Protein AF-A0A7T4QZ82-F1 (afdb_monomer)

pLDDT: mean 87.51, std 18.66, range [33.66, 98.81]

InterPro domains:
  IPR021253 Zinc-specific solute binding protein ZrgA [PF10986] (2-144)

Secondary structure (DSSP, 8-state):
-EETTEEEEEEEEEHHHHHS-SS---SHHHHHHHHHHHHHHH-HHHHEEEESS-EEEEEEEEE-TTT---S-S-----------------EEEEEEEEEESSTTT--EEEE-HHHH-TT-S-EEEEEEETTEEEEEEEBTTB-EEE--

Radius of gyration: 17.15 Å; Cα contacts (8 Å, |Δi|>4): 251; chains: 1; bounding box: 40×40×47 Å

Organism: NCBI:txid2794344

Foldseek 3Di:
DQDDQKDKDKDKDQVCQQQVDQAADDDPVSVVSVVVSVVVLQPVCQFKAWPPWGWAWPDKDKDPVLRDDPDDDDDDDDDDDDPDPDDPGRMIMMMTMIGTPCSVRGFKMFGCSCVNGVSPQWDWDWDDRPPDIDIDIDGPVRGMDTRD

Nearest PDB structures (foldseek):
  8ezw-assembly6_F  TM=9.333E-01  e=9.607E-10  Vibrio cholerae O1 biovar El Tor str. N16961
  8ezw-assembly2_B  TM=9.101E-01  e=1.463E-09  Vibrio cholerae O1 biovar El Tor str. N16961
  8f1b-assembly4_D  TM=8.488E-01  e=4.059E-09  Vibrio cholerae O1 biovar El Tor str. N16961
  8ezw-assembly4_D  TM=8.631E-01  e=6.179E-09  Vibrio cholerae O1 biovar El Tor str. N16961
  8f1b-assembly3_C  TM=8.614E-01  e=6.179E-09  Vibrio cholerae O1 biovar El Tor str. N16961

Solvent-accessible surface area (backbone atoms only — not comparable to full-atom values): 8668 Å² total; per-residue (Å²): 65,42,53,80,45,38,36,43,47,79,47,79,40,54,34,33,33,64,65,70,47,78,68,66,65,85,47,72,70,44,47,50,41,50,56,49,41,54,54,60,65,68,40,49,67,73,38,41,48,42,32,86,29,58,53,46,75,73,48,72,50,73,45,52,67,70,57,50,84,92,73,80,84,86,79,91,78,88,84,86,91,74,98,65,99,61,83,88,67,39,54,34,39,37,38,38,36,24,44,27,85,45,46,86,57,40,30,34,43,38,47,40,54,48,80,78,23,72,56,40,65,64,45,84,46,72,47,42,34,81,98,39,70,53,72,49,78,32,36,97,91,38,50,61,49,75,57,102

Structure (mmCIF, N/CA/C/O backbone):
data_AF-A0A7T4QZ82-F1
#
_entry.id   AF-A0A7T4QZ82-F1
#
loop_
_atom_site.group_PDB
_atom_site.id
_atom_site.type_symbol
_atom_site.label_atom_id
_atom_site.label_alt_id
_atom_site.label_comp_id
_atom_site.label_asym_id
_atom_site.label_entity_id
_atom_site.label_seq_id
_atom_site.pdbx_PDB_ins_code
_atom_site.Cartn_x
_atom_site.Cartn_y
_atom_site.Cartn_z
_atom_site.occupancy
_atom_site.B_iso_or_equiv
_atom_site.auth_seq_id
_atom_site.auth_comp_id
_atom_site.auth_asym_id
_atom_site.auth_atom_id
_atom_site.pdbx_PDB_model_num
ATOM 1 N N . MET A 1 1 ? -8.675 -6.047 5.769 1.00 96.50 1 MET A N 1
ATOM 2 C CA . MET A 1 1 ? -9.678 -6.702 6.631 1.00 96.50 1 MET A CA 1
ATOM 3 C C . MET A 1 1 ? -9.103 -6.765 8.029 1.00 96.50 1 MET A C 1
ATOM 5 O O . MET A 1 1 ? -7.960 -7.175 8.152 1.00 96.50 1 MET A O 1
ATOM 9 N N . LEU A 1 2 ? -9.847 -6.315 9.039 1.00 97.00 2 LEU A N 1
ATOM 10 C CA . LEU A 1 2 ? -9.463 -6.453 10.445 1.00 97.00 2 LEU A CA 1
ATOM 11 C C . LEU A 1 2 ? -10.412 -7.452 11.116 1.00 97.00 2 LEU A C 1
ATOM 13 O O . LEU A 1 2 ? -11.610 -7.177 11.232 1.00 97.00 2 LEU A O 1
ATOM 17 N N . GLU A 1 3 ? -9.874 -8.590 11.543 1.00 95.50 3 GLU A N 1
ATOM 18 C CA . GLU A 1 3 ? -10.610 -9.663 12.214 1.00 95.50 3 GLU A CA 1
ATOM 19 C C . GLU A 1 3 ? -9.787 -10.214 13.385 1.00 95.50 3 GLU A C 1
ATOM 21 O O . GLU A 1 3 ? -8.621 -10.578 13.232 1.00 95.50 3 GLU A O 1
ATOM 26 N N . GLY A 1 4 ? -10.385 -10.261 14.580 1.00 94.44 4 GLY A N 1
ATOM 27 C CA . GLY A 1 4 ? -9.636 -10.573 15.798 1.00 94.44 4 GLY A CA 1
ATOM 28 C C . GLY A 1 4 ? -8.437 -9.633 15.946 1.00 94.44 4 GLY A C 1
ATOM 29 O O . GLY A 1 4 ? -8.581 -8.425 15.795 1.00 94.44 4 GLY A O 1
ATOM 30 N N . SER A 1 5 ? -7.250 -10.183 16.199 1.00 96.44 5 SER A N 1
ATOM 31 C CA . SER A 1 5 ? -5.989 -9.432 16.256 1.00 96.44 5 SER A CA 1
ATOM 32 C C . SER A 1 5 ? -5.279 -9.291 14.905 1.00 96.44 5 SER A C 1
ATOM 34 O O . SER A 1 5 ? -4.177 -8.748 14.868 1.00 96.44 5 SER A O 1
ATOM 36 N N . GLN A 1 6 ? -5.860 -9.768 13.801 1.00 98.00 6 GLN A N 1
ATOM 37 C CA . GLN A 1 6 ? -5.197 -9.802 12.500 1.00 98.00 6 GLN A CA 1
ATOM 38 C C . GLN A 1 6 ? -5.724 -8.712 11.568 1.00 98.00 6 GLN A C 1
ATOM 40 O O . GLN A 1 6 ? -6.929 -8.586 11.343 1.00 98.00 6 GLN A O 1
ATOM 45 N N . LEU A 1 7 ? -4.797 -7.953 10.985 1.00 98.38 7 LEU A N 1
ATOM 46 C CA . LEU A 1 7 ? -5.067 -7.020 9.899 1.00 98.38 7 LEU A CA 1
ATOM 47 C C . LEU A 1 7 ? -4.402 -7.533 8.620 1.00 98.38 7 LEU A C 1
ATOM 49 O O . LEU A 1 7 ? -3.178 -7.517 8.503 1.00 98.38 7 LEU A O 1
ATOM 53 N N . ASP A 1 8 ? -5.215 -7.943 7.649 1.00 98.56 8 ASP A N 1
ATOM 54 C CA . ASP A 1 8 ? -4.753 -8.3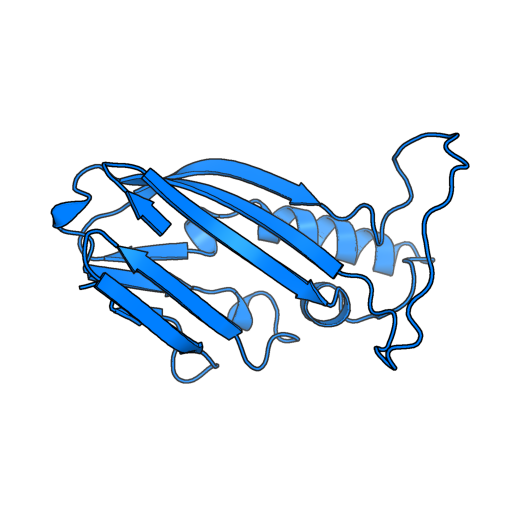05 6.309 1.00 98.56 8 ASP A CA 1
ATOM 55 C C . ASP A 1 8 ? -4.986 -7.150 5.329 1.00 98.56 8 ASP A C 1
ATOM 57 O O . ASP A 1 8 ? -6.080 -6.572 5.260 1.00 98.56 8 ASP A O 1
ATOM 61 N N . ILE A 1 9 ? -3.964 -6.822 4.543 1.00 98.69 9 ILE A N 1
ATOM 62 C CA . ILE A 1 9 ? -4.006 -5.792 3.500 1.00 98.69 9 ILE A CA 1
ATOM 63 C C . ILE A 1 9 ? -3.573 -6.431 2.183 1.00 98.69 9 ILE A C 1
ATOM 65 O O . ILE A 1 9 ? -2.538 -7.088 2.122 1.00 98.69 9 ILE A O 1
ATOM 69 N N . ALA A 1 10 ? -4.354 -6.207 1.128 1.00 98.50 10 ALA A N 1
ATOM 70 C CA . ALA A 1 10 ? -4.012 -6.598 -0.231 1.00 98.50 10 ALA A CA 1
ATOM 71 C C . ALA A 1 10 ? -3.925 -5.349 -1.112 1.00 98.50 10 ALA A C 1
ATOM 73 O O . ALA A 1 10 ? -4.810 -4.492 -1.081 1.00 98.50 10 ALA A O 1
ATOM 74 N N . LEU A 1 11 ? -2.854 -5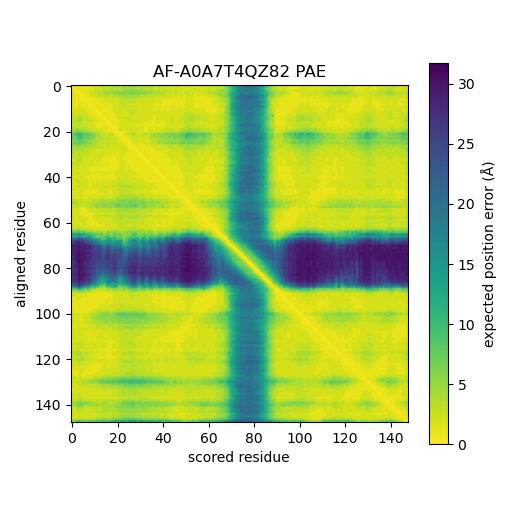.263 -1.890 1.00 98.25 11 LEU A N 1
ATOM 75 C CA . LEU A 1 11 ? -2.611 -4.239 -2.891 1.00 98.25 11 LEU A CA 1
ATOM 76 C C . LEU A 1 11 ? -2.597 -4.904 -4.266 1.00 98.25 11 LEU A C 1
ATOM 78 O O . LEU A 1 11 ? -1.843 -5.848 -4.491 1.00 98.25 11 LEU A O 1
ATOM 82 N N . LEU A 1 12 ? -3.400 -4.367 -5.178 1.00 96.81 12 LEU A N 1
ATOM 83 C CA . LEU A 1 12 ? -3.375 -4.678 -6.601 1.00 96.81 12 LEU A CA 1
ATOM 84 C C . LEU A 1 12 ? -3.105 -3.376 -7.348 1.00 96.81 12 LEU A C 1
ATOM 86 O O . LEU A 1 12 ? -3.789 -2.379 -7.109 1.00 96.81 12 LEU A O 1
ATOM 90 N N . SER A 1 13 ? -2.105 -3.365 -8.223 1.00 95.56 13 SER A N 1
ATOM 91 C CA . SER A 1 13 ? -1.750 -2.158 -8.965 1.00 95.56 13 SER A CA 1
ATOM 92 C C . SER A 1 13 ? -1.197 -2.490 -10.347 1.00 95.56 13 SER A C 1
ATOM 94 O O . SER A 1 13 ? -0.345 -3.374 -10.455 1.00 95.56 13 SER A O 1
ATOM 96 N N . PRO A 1 14 ? -1.579 -1.745 -11.400 1.00 93.94 14 PRO A N 1
ATOM 97 C CA . PRO A 1 14 ? -0.813 -1.713 -12.637 1.00 93.94 14 PRO A CA 1
ATOM 98 C C . PRO A 1 14 ? 0.668 -1.457 -12.347 1.00 93.94 14 PRO A C 1
ATOM 100 O O . PRO A 1 14 ? 1.013 -0.536 -11.600 1.00 93.94 14 PRO A O 1
ATOM 103 N N . ALA A 1 15 ? 1.550 -2.231 -12.974 1.00 92.88 15 ALA A N 1
ATOM 104 C CA . ALA A 1 15 ? 2.989 -2.145 -12.762 1.00 92.88 15 ALA A CA 1
ATOM 105 C C . ALA A 1 15 ? 3.502 -0.714 -12.963 1.00 92.88 15 ALA A C 1
ATOM 107 O O . ALA A 1 15 ? 4.251 -0.207 -12.130 1.00 92.88 15 ALA A O 1
ATOM 108 N N . ALA A 1 16 ? 3.011 -0.020 -13.994 1.00 94.62 16 ALA A N 1
ATOM 109 C CA . ALA A 1 16 ? 3.397 1.352 -14.314 1.00 94.62 16 ALA A CA 1
ATOM 110 C C . ALA A 1 16 ? 3.190 2.349 -13.161 1.00 94.62 16 ALA A C 1
ATOM 112 O O . ALA A 1 16 ? 3.948 3.310 -13.055 1.00 94.62 16 ALA A O 1
ATOM 113 N N . ASN A 1 17 ? 2.241 2.112 -12.250 1.00 95.94 17 ASN A N 1
ATOM 114 C CA . ASN A 1 17 ? 2.052 2.979 -11.084 1.00 95.94 17 ASN A CA 1
ATOM 115 C C . ASN A 1 17 ? 3.195 2.858 -10.063 1.00 95.94 17 ASN A C 1
ATOM 117 O O . ASN A 1 17 ? 3.427 3.789 -9.293 1.00 95.94 17 ASN A O 1
ATOM 121 N N . LEU A 1 18 ? 3.880 1.711 -10.041 1.00 96.38 18 LEU A N 1
ATOM 122 C CA . LEU A 1 18 ? 4.902 1.364 -9.054 1.00 96.38 18 LEU A CA 1
ATOM 123 C C . LEU A 1 18 ? 6.321 1.420 -9.629 1.00 96.38 18 LEU A C 1
ATOM 125 O O . LEU A 1 18 ? 7.241 1.828 -8.928 1.00 96.38 18 LEU A O 1
ATOM 129 N N . VAL A 1 19 ? 6.506 1.026 -10.893 1.00 94.94 19 VAL A N 1
ATOM 130 C CA . VAL A 1 19 ? 7.819 0.999 -11.571 1.00 94.94 19 VAL A CA 1
ATOM 131 C C . VAL A 1 19 ? 7.962 2.074 -12.653 1.00 94.94 19 VAL A C 1
ATOM 133 O O . VAL A 1 19 ? 9.071 2.363 -13.082 1.00 94.94 19 VAL A O 1
ATOM 136 N N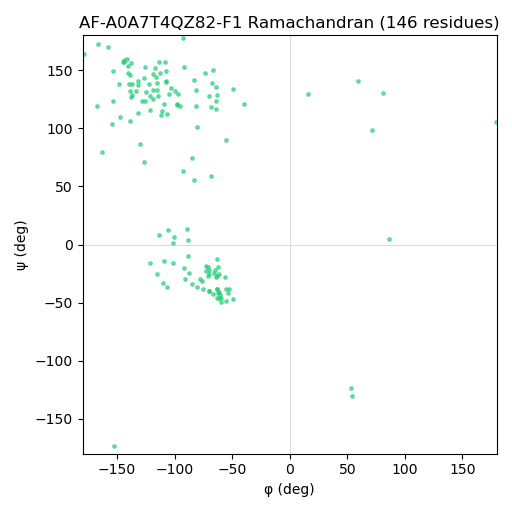 . GLY A 1 20 ? 6.868 2.711 -13.081 1.00 93.38 20 GLY A N 1
ATOM 137 C CA . GLY A 1 20 ? 6.904 3.821 -14.042 1.00 93.38 20 GLY A CA 1
ATOM 138 C C . GLY A 1 20 ? 6.906 3.424 -15.523 1.00 93.38 20 GLY A C 1
ATOM 139 O O . GLY A 1 20 ? 7.010 4.305 -16.373 1.00 93.38 20 GLY A O 1
ATOM 140 N N . PHE A 1 21 ? 6.781 2.136 -15.855 1.00 90.50 21 PHE A N 1
ATOM 141 C CA . PHE A 1 21 ? 6.747 1.638 -17.236 1.00 90.50 21 PHE A CA 1
ATOM 142 C C . PHE A 1 21 ? 5.793 0.438 -17.400 1.00 90.50 21 PHE A C 1
ATOM 144 O O . PHE A 1 21 ? 5.471 -0.249 -16.433 1.00 90.50 21 PHE A O 1
ATOM 151 N N . GLU A 1 22 ? 5.310 0.199 -18.627 1.00 83.06 22 GLU A N 1
ATOM 152 C CA . GLU A 1 22 ? 4.318 -0.855 -18.949 1.00 83.06 22 GLU A CA 1
ATOM 153 C C . GLU A 1 22 ? 4.932 -2.122 -19.573 1.00 83.06 22 GLU A C 1
ATOM 155 O O . GLU A 1 22 ? 4.302 -3.185 -19.639 1.00 83.06 22 GLU A O 1
ATOM 160 N N . HIS A 1 23 ? 6.171 -2.019 -20.051 1.00 83.81 23 HIS A N 1
ATOM 161 C CA . HIS A 1 23 ? 6.896 -3.115 -20.680 1.00 83.81 23 HIS A CA 1
ATOM 162 C C . HIS A 1 23 ? 7.749 -3.891 -19.663 1.00 83.81 23 HIS A C 1
ATOM 164 O O . HIS A 1 23 ? 7.767 -3.581 -18.476 1.00 83.81 23 HIS A O 1
ATOM 170 N N . ARG A 1 24 ? 8.419 -4.955 -20.108 1.00 84.56 24 ARG A N 1
ATOM 171 C CA . ARG A 1 24 ? 9.356 -5.688 -19.245 1.00 84.56 24 ARG A CA 1
ATOM 172 C C . ARG A 1 24 ? 10.633 -4.861 -19.047 1.00 84.56 24 ARG A C 1
ATOM 174 O O . ARG A 1 24 ? 10.999 -4.143 -19.977 1.00 84.56 24 ARG A O 1
ATOM 181 N N . PRO A 1 25 ? 11.300 -4.943 -17.885 1.00 87.75 25 PRO A N 1
ATOM 182 C CA . PRO A 1 25 ? 12.597 -4.311 -17.700 1.00 87.75 25 PRO A CA 1
ATOM 183 C C . PRO A 1 25 ? 13.616 -4.948 -18.657 1.00 87.75 25 PRO A C 1
ATOM 185 O O . PRO A 1 25 ? 13.736 -6.171 -18.720 1.00 87.75 25 PRO A O 1
ATOM 188 N N . GLU A 1 26 ? 14.327 -4.122 -19.419 1.00 88.38 26 GLU A N 1
ATOM 189 C CA . GLU A 1 26 ? 15.336 -4.561 -20.400 1.00 88.38 26 GLU A CA 1
ATOM 190 C C . GLU A 1 26 ? 16.724 -3.978 -20.117 1.00 88.38 26 GLU A C 1
ATOM 192 O O . GLU A 1 26 ? 17.722 -4.469 -20.642 1.00 88.38 26 GLU A O 1
ATOM 197 N N . THR A 1 27 ? 16.795 -2.940 -19.283 1.00 92.88 27 THR A N 1
ATOM 198 C CA . THR A 1 27 ? 18.038 -2.256 -18.918 1.00 92.88 27 THR A CA 1
ATOM 199 C C . THR A 1 27 ? 18.367 -2.450 -17.444 1.00 92.88 27 THR A C 1
ATOM 201 O O . THR A 1 27 ? 17.474 -2.656 -16.618 1.00 92.88 27 THR A O 1
ATOM 204 N N . ASP A 1 28 ? 19.647 -2.303 -17.096 1.00 94.50 28 ASP A N 1
ATOM 205 C CA . ASP A 1 28 ? 20.114 -2.347 -15.705 1.00 94.50 28 ASP A CA 1
ATOM 206 C C . ASP A 1 28 ? 19.383 -1.321 -14.823 1.00 94.50 28 ASP A C 1
ATOM 208 O O . ASP A 1 28 ? 19.002 -1.630 -13.694 1.00 94.50 28 ASP A O 1
ATOM 212 N N . ASP A 1 29 ? 19.098 -0.130 -15.359 1.00 95.19 29 ASP A N 1
ATOM 213 C CA . ASP A 1 29 ? 18.324 0.903 -14.661 1.00 95.19 29 ASP A CA 1
ATOM 214 C C . ASP A 1 29 ? 16.891 0.439 -14.356 1.00 95.19 29 ASP A C 1
ATOM 216 O O . ASP A 1 29 ? 16.374 0.666 -13.262 1.00 95.19 29 ASP A O 1
ATOM 220 N N . GLN A 1 30 ? 16.237 -0.242 -15.301 1.00 93.94 30 GLN A N 1
ATOM 221 C CA . GLN A 1 30 ? 14.881 -0.758 -15.102 1.00 93.94 30 GLN A CA 1
ATOM 222 C C . GLN A 1 30 ? 14.859 -1.921 -14.110 1.00 93.94 30 GLN A C 1
ATOM 224 O O . GLN A 1 30 ? 13.976 -1.966 -13.255 1.00 93.94 30 GLN A O 1
ATOM 229 N N . LEU A 1 31 ? 15.848 -2.816 -14.164 1.00 92.88 31 LEU A N 1
ATOM 230 C CA . LEU A 1 31 ? 16.018 -3.883 -13.173 1.00 92.88 31 LEU A CA 1
ATOM 231 C C . LEU A 1 31 ? 16.258 -3.305 -11.769 1.00 92.88 31 LEU A C 1
ATOM 233 O O . LEU A 1 31 ? 15.660 -3.766 -10.794 1.00 92.88 31 LEU A O 1
ATOM 237 N N . ALA A 1 32 ? 17.060 -2.242 -11.659 1.00 95.44 32 ALA A N 1
ATOM 238 C CA . ALA A 1 32 ? 17.282 -1.539 -10.399 1.00 95.44 32 ALA A CA 1
ATOM 239 C C . ALA A 1 32 ? 15.994 -0.897 -9.854 1.00 95.44 32 ALA A C 1
ATOM 241 O O . ALA A 1 32 ? 15.752 -0.949 -8.644 1.00 95.44 32 ALA A O 1
ATOM 242 N N . ILE A 1 33 ? 15.139 -0.343 -10.723 1.00 95.81 33 ILE A N 1
ATOM 243 C CA . ILE A 1 33 ? 13.819 0.175 -10.334 1.00 95.81 33 ILE A CA 1
ATOM 244 C C . ILE A 1 33 ? 12.932 -0.952 -9.794 1.00 95.81 33 ILE A C 1
ATOM 246 O O . ILE A 1 33 ? 12.338 -0.782 -8.732 1.00 95.81 33 ILE A O 1
ATOM 250 N N . VAL A 1 34 ? 12.872 -2.111 -10.460 1.00 94.88 34 VAL A N 1
ATOM 251 C CA . VAL A 1 34 ? 12.084 -3.264 -9.981 1.00 94.88 34 VAL A CA 1
ATOM 252 C C . VAL A 1 34 ? 12.568 -3.727 -8.604 1.00 94.88 34 VAL A C 1
ATOM 254 O O . VAL A 1 34 ? 11.758 -3.882 -7.687 1.00 94.88 34 VAL A O 1
ATOM 257 N N . ALA A 1 35 ? 13.883 -3.855 -8.413 1.00 95.06 35 ALA A N 1
ATOM 258 C CA . ALA A 1 35 ? 14.468 -4.235 -7.128 1.00 95.06 35 ALA A CA 1
ATOM 259 C C . ALA A 1 35 ? 14.192 -3.199 -6.018 1.00 95.06 35 ALA A C 1
ATOM 261 O O . ALA A 1 35 ? 13.938 -3.562 -4.864 1.00 95.06 35 ALA A O 1
ATOM 262 N N . LEU A 1 36 ? 14.221 -1.902 -6.346 1.00 96.25 36 LEU A N 1
ATOM 263 C CA . LEU A 1 36 ? 13.859 -0.834 -5.413 1.00 96.25 36 LEU A CA 1
ATOM 264 C C . LEU A 1 36 ? 12.370 -0.886 -5.053 1.00 96.25 36 LEU A C 1
ATOM 266 O O . LEU A 1 36 ? 12.026 -0.738 -3.880 1.00 96.25 36 LEU A O 1
ATOM 270 N N . THR A 1 37 ? 11.500 -1.127 -6.033 1.00 97.12 37 THR A N 1
ATOM 271 C CA . THR A 1 37 ? 10.058 -1.282 -5.822 1.00 97.12 37 THR A CA 1
ATOM 272 C C . THR A 1 37 ? 9.764 -2.467 -4.911 1.00 97.12 37 THR A C 1
ATOM 274 O O . THR A 1 37 ? 9.037 -2.289 -3.936 1.00 97.12 37 THR A O 1
ATOM 277 N N . HIS A 1 38 ? 10.388 -3.628 -5.139 1.00 96.69 38 HIS A N 1
ATOM 278 C CA . HIS A 1 38 ? 10.275 -4.780 -4.238 1.00 96.69 38 HIS A CA 1
ATOM 279 C C . HIS A 1 38 ? 10.666 -4.413 -2.800 1.00 96.69 38 HIS A C 1
ATOM 281 O O . HIS A 1 38 ? 9.926 -4.679 -1.856 1.00 96.69 38 HIS A O 1
ATOM 287 N N . ARG A 1 39 ? 11.816 -3.747 -2.625 1.00 97.56 39 ARG A N 1
ATOM 288 C CA . ARG A 1 39 ? 12.299 -3.324 -1.303 1.00 97.56 39 ARG A CA 1
ATOM 289 C C . ARG A 1 39 ? 11.306 -2.396 -0.608 1.00 97.56 39 ARG A C 1
ATOM 291 O O . ARG A 1 39 ? 10.936 -2.665 0.526 1.00 97.56 39 ARG A O 1
ATOM 298 N N . ARG A 1 40 ? 10.821 -1.356 -1.289 1.00 98.06 40 ARG A N 1
ATOM 299 C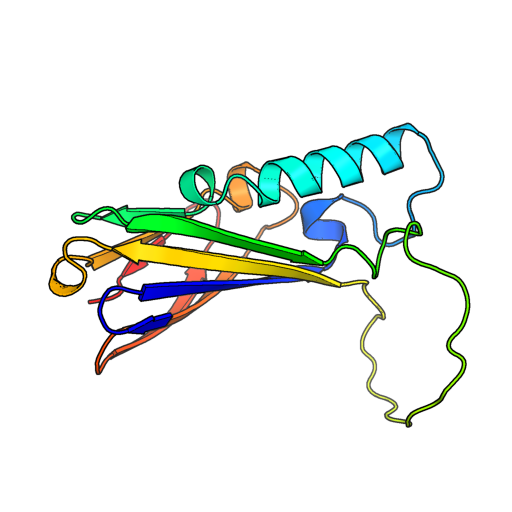 CA . ARG A 1 40 ? 9.821 -0.436 -0.722 1.00 98.06 40 ARG A CA 1
ATOM 300 C C . ARG A 1 40 ? 8.529 -1.155 -0.352 1.00 98.06 40 ARG A C 1
ATOM 302 O O . ARG A 1 40 ? 7.990 -0.919 0.720 1.00 98.06 40 ARG A O 1
ATOM 309 N N . LEU A 1 41 ? 8.053 -2.053 -1.216 1.00 98.12 41 LEU A N 1
ATOM 310 C CA . LEU A 1 41 ? 6.871 -2.860 -0.934 1.00 98.12 41 LEU A CA 1
ATOM 311 C C . LEU A 1 41 ? 7.080 -3.799 0.255 1.00 98.12 41 LEU A C 1
ATOM 313 O O . LEU A 1 41 ? 6.103 -4.087 0.928 1.00 98.12 41 LEU A O 1
ATOM 317 N N . SER A 1 42 ? 8.305 -4.238 0.560 1.00 97.75 42 SER A N 1
ATOM 318 C CA . SER A 1 42 ? 8.585 -5.073 1.740 1.00 97.75 42 SER A CA 1
ATOM 319 C C . SER A 1 42 ? 8.512 -4.309 3.072 1.00 97.75 42 SER A C 1
ATOM 321 O O . SER A 1 42 ? 8.316 -4.915 4.126 1.00 97.75 42 SER A O 1
ATOM 323 N N . GLU A 1 43 ? 8.590 -2.975 3.041 1.00 97.88 43 GLU A N 1
ATOM 324 C CA . GLU A 1 43 ? 8.545 -2.100 4.220 1.00 97.88 43 GLU A CA 1
ATOM 325 C C . GLU A 1 43 ? 7.094 -1.824 4.663 1.00 97.88 43 GLU A C 1
ATOM 327 O O . GLU A 1 43 ? 6.655 -0.680 4.779 1.00 97.88 43 GLU A O 1
ATOM 332 N N . GLY A 1 44 ? 6.322 -2.885 4.921 1.00 97.69 44 GLY A N 1
ATOM 333 C CA . GLY A 1 44 ? 4.891 -2.797 5.237 1.00 97.69 44 GLY A CA 1
ATOM 334 C C . GLY A 1 44 ? 4.549 -1.837 6.387 1.00 97.69 44 GLY A C 1
ATOM 335 O O . GLY A 1 44 ? 3.576 -1.098 6.278 1.00 97.69 44 GLY A O 1
ATOM 336 N N . GLU A 1 45 ? 5.364 -1.777 7.446 1.00 96.94 45 GLU A N 1
ATOM 337 C CA . GLU A 1 45 ? 5.156 -0.853 8.584 1.00 96.94 45 GLU A CA 1
ATOM 338 C C . GLU A 1 45 ? 5.412 0.625 8.238 1.00 96.94 45 GLU A C 1
ATOM 340 O O . GLU A 1 45 ? 4.910 1.526 8.909 1.00 96.94 45 GLU A O 1
ATOM 345 N N . VAL A 1 46 ? 6.181 0.896 7.178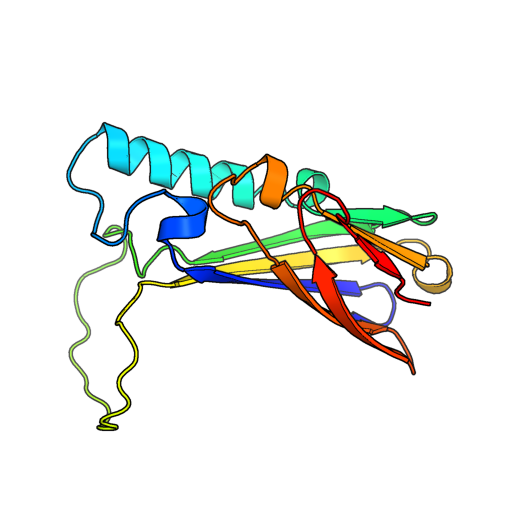 1.00 97.25 46 VAL A N 1
ATOM 346 C CA . VAL A 1 46 ? 6.346 2.250 6.626 1.00 97.25 46 VAL A CA 1
ATOM 347 C C . VAL A 1 46 ? 5.156 2.596 5.732 1.00 97.25 46 VAL A C 1
ATOM 349 O O . VAL A 1 46 ? 4.704 3.744 5.692 1.00 97.25 46 VAL A O 1
ATOM 352 N N . LEU A 1 47 ? 4.643 1.604 5.001 1.00 98.19 47 LEU A N 1
ATOM 353 C CA . LEU A 1 47 ? 3.547 1.777 4.054 1.00 98.19 47 LEU A CA 1
ATOM 354 C C . LEU A 1 47 ? 2.180 1.909 4.713 1.00 98.19 47 LEU A C 1
ATOM 356 O O . LEU A 1 47 ? 1.327 2.594 4.146 1.00 98.19 47 LEU A O 1
ATOM 360 N N . PHE A 1 48 ? 1.965 1.273 5.863 1.00 98.38 48 PHE A N 1
ATOM 361 C CA . PHE A 1 48 ? 0.670 1.198 6.530 1.00 98.38 48 PHE A CA 1
ATOM 362 C C . PHE A 1 48 ? 0.813 1.424 8.029 1.00 98.38 48 PHE A C 1
ATOM 364 O O . PHE A 1 48 ? 1.605 0.759 8.694 1.00 98.38 48 PHE A O 1
ATOM 371 N N . GLN A 1 49 ? 0.009 2.342 8.559 1.00 97.62 49 GLN A N 1
ATOM 372 C CA . GLN A 1 49 ? -0.003 2.679 9.979 1.00 97.62 49 GLN A CA 1
ATOM 373 C C . GLN A 1 49 ? -1.435 2.702 10.497 1.00 97.62 49 GLN A C 1
ATOM 375 O O . GLN A 1 49 ? -2.354 3.165 9.817 1.00 97.62 49 GLN A O 1
ATOM 380 N N . THR A 1 50 ? -1.625 2.192 11.707 1.00 96.94 50 THR A N 1
ATOM 381 C CA . THR A 1 50 ? -2.913 2.184 12.399 1.00 96.94 50 THR A CA 1
ATOM 382 C C . THR A 1 50 ? -2.866 3.084 13.619 1.00 96.94 50 THR A C 1
ATOM 384 O O . THR A 1 50 ? -1.834 3.202 14.274 1.00 96.94 50 THR A O 1
ATOM 387 N N . GLU A 1 51 ? -4.001 3.700 13.937 1.00 94.81 51 GLU A N 1
ATOM 388 C CA . GLU A 1 51 ? -4.135 4.577 15.100 1.00 94.81 51 GLU A CA 1
ATOM 389 C C . GLU A 1 51 ? -5.489 4.382 15.800 1.00 94.81 51 GLU A C 1
ATOM 391 O O . GLU A 1 51 ? -6.482 4.030 15.141 1.00 94.81 51 GLU A O 1
ATOM 396 N N . PRO A 1 52 ? -5.571 4.661 17.117 1.00 94.88 52 PRO A N 1
ATOM 397 C CA . PRO A 1 52 ? -4.461 4.878 18.056 1.00 94.88 52 PRO A CA 1
ATOM 398 C C . PRO A 1 52 ? -3.671 3.603 18.391 1.00 94.88 52 PRO A C 1
ATOM 400 O O . PRO A 1 52 ? -2.538 3.704 18.848 1.00 94.88 52 PRO A O 1
ATOM 403 N N . ALA A 1 53 ? -4.244 2.418 18.170 1.00 94.25 53 ALA A N 1
ATOM 404 C CA . ALA A 1 53 ? -3.553 1.156 18.406 1.00 94.25 53 ALA A CA 1
ATOM 405 C C . ALA A 1 53 ? -2.636 0.787 17.232 1.00 94.25 53 ALA A C 1
ATOM 407 O O . ALA A 1 53 ? -3.059 0.802 16.073 1.00 94.25 53 ALA A O 1
ATOM 408 N N . SER A 1 54 ? -1.401 0.397 17.546 1.00 93.25 54 SER A N 1
ATOM 409 C CA . SER A 1 54 ? -0.415 -0.054 16.562 1.00 93.25 54 SER A CA 1
ATOM 410 C C . SER A 1 54 ? -0.605 -1.528 16.197 1.00 93.25 54 SER A C 1
ATOM 412 O O . SER A 1 54 ? -0.867 -2.376 17.057 1.00 93.25 54 SER A O 1
ATOM 414 N N . CYS A 1 55 ? -0.409 -1.838 14.918 1.00 97.31 55 CYS A N 1
ATOM 415 C CA . CYS A 1 55 ? -0.288 -3.197 14.407 1.00 97.31 55 CYS A CA 1
ATOM 416 C C . CYS A 1 55 ? 1.120 -3.407 13.840 1.00 97.31 55 CYS A C 1
ATOM 418 O O . CYS A 1 55 ? 1.654 -2.528 13.169 1.00 97.31 55 CYS A O 1
ATOM 420 N N . HIS A 1 56 ? 1.705 -4.575 14.098 1.00 97.81 56 HIS A N 1
ATOM 421 C CA . HIS A 1 56 ? 3.071 -4.915 13.695 1.00 97.81 56 HIS A CA 1
ATOM 422 C C . HIS A 1 56 ? 3.081 -5.923 12.558 1.00 97.81 56 HIS A C 1
ATOM 424 O O . HIS A 1 56 ? 2.268 -6.850 12.549 1.00 97.81 56 HIS A O 1
ATOM 430 N N . LEU A 1 57 ? 3.992 -5.754 11.601 1.00 98.38 57 LEU A N 1
ATOM 431 C CA . LEU A 1 57 ? 4.057 -6.618 10.426 1.00 98.38 57 LEU A CA 1
ATOM 432 C C . LEU A 1 57 ? 4.498 -8.030 10.835 1.00 98.38 57 LEU A C 1
ATOM 434 O O . LEU A 1 57 ? 5.605 -8.241 11.323 1.00 98.38 57 LEU A O 1
ATOM 438 N N . ALA A 1 58 ? 3.627 -9.008 10.601 1.00 98.06 58 ALA A N 1
ATOM 439 C CA . ALA A 1 58 ? 3.901 -10.423 10.833 1.00 98.06 58 ALA A CA 1
ATOM 440 C C . ALA A 1 58 ? 4.471 -11.108 9.581 1.00 98.06 58 ALA A C 1
ATOM 442 O O . ALA A 1 58 ? 5.230 -12.068 9.689 1.00 98.06 58 ALA A O 1
ATOM 443 N N . GLY A 1 59 ? 4.111 -10.626 8.390 1.00 97.88 59 GLY A N 1
ATOM 444 C CA . GLY A 1 59 ? 4.632 -11.142 7.130 1.00 97.88 59 GLY A CA 1
ATOM 445 C C . GLY A 1 59 ? 4.083 -10.401 5.920 1.00 97.88 59 GLY A C 1
ATOM 446 O O . GLY A 1 59 ? 3.078 -9.694 6.005 1.00 97.88 59 GLY A O 1
ATOM 447 N N . HIS A 1 60 ? 4.748 -10.576 4.784 1.00 98.44 60 HIS A N 1
ATOM 448 C CA . HIS A 1 60 ? 4.309 -10.051 3.499 1.00 98.44 60 HIS A CA 1
ATOM 449 C C . HIS A 1 60 ? 4.646 -11.029 2.370 1.00 98.44 60 HIS A C 1
ATOM 451 O O . HIS A 1 60 ? 5.524 -11.880 2.510 1.00 98.44 60 HIS A O 1
ATOM 457 N N . SER A 1 61 ? 3.947 -10.894 1.249 1.00 97.88 61 SER A N 1
ATOM 458 C CA . SER A 1 61 ? 4.232 -11.579 -0.010 1.00 97.88 61 SER A CA 1
ATOM 459 C C . SER A 1 61 ? 4.036 -10.582 -1.144 1.00 97.88 61 SER A C 1
ATOM 461 O O . SER A 1 61 ? 3.051 -9.846 -1.143 1.00 97.88 61 SER A O 1
ATOM 463 N N . ILE A 1 62 ? 4.990 -10.502 -2.066 1.00 97.50 62 ILE A N 1
ATOM 464 C CA . ILE A 1 62 ? 4.973 -9.548 -3.176 1.00 97.50 62 ILE A CA 1
ATOM 465 C C . ILE A 1 62 ? 5.191 -10.347 -4.453 1.00 97.50 62 ILE A C 1
ATOM 467 O O . ILE A 1 62 ? 6.193 -11.049 -4.574 1.00 97.50 62 ILE A O 1
ATOM 471 N N . ASP A 1 63 ? 4.262 -10.225 -5.395 1.00 93.19 63 ASP A N 1
ATOM 472 C CA . ASP A 1 63 ? 4.347 -10.865 -6.700 1.00 93.19 63 ASP A CA 1
ATOM 473 C C . ASP A 1 63 ? 4.673 -9.825 -7.777 1.00 93.19 63 ASP A C 1
ATOM 475 O O . ASP A 1 63 ? 3.873 -8.935 -8.091 1.00 93.19 63 ASP A O 1
ATOM 479 N N . LEU A 1 64 ? 5.881 -9.961 -8.325 1.00 88.00 64 LEU A N 1
ATOM 480 C CA . LEU A 1 64 ? 6.402 -9.197 -9.458 1.00 88.00 64 LEU A CA 1
ATOM 481 C C . LEU A 1 64 ? 6.616 -10.093 -10.689 1.00 88.00 64 LEU A C 1
ATOM 483 O O . LEU A 1 64 ? 7.196 -9.645 -11.672 1.00 88.00 64 LEU A O 1
ATOM 487 N N . SER A 1 65 ? 6.175 -11.353 -10.671 1.00 80.81 65 SER A N 1
ATOM 488 C CA . SER A 1 65 ? 6.433 -12.324 -11.749 1.00 80.81 65 SER A CA 1
ATOM 489 C C . SER A 1 65 ? 5.841 -11.898 -13.097 1.00 80.81 65 SER A C 1
ATOM 491 O O . SER A 1 65 ? 6.362 -12.234 -14.159 1.00 80.81 65 SER A O 1
ATOM 493 N N . THR A 1 66 ? 4.796 -11.068 -13.088 1.00 73.06 66 THR A N 1
ATOM 494 C CA . THR A 1 66 ? 4.219 -10.501 -14.315 1.00 73.06 66 THR A CA 1
ATOM 495 C C . THR A 1 66 ? 5.199 -9.569 -15.046 1.00 73.06 66 THR A C 1
ATOM 497 O O . THR A 1 66 ? 5.064 -9.369 -16.263 1.00 73.06 66 THR A O 1
ATOM 500 N N . ILE A 1 67 ? 6.199 -9.027 -14.332 1.00 74.75 67 ILE A N 1
ATOM 501 C CA . ILE A 1 67 ? 7.225 -8.105 -14.838 1.00 74.75 67 ILE A CA 1
ATOM 502 C C . ILE A 1 67 ? 8.654 -8.674 -14.806 1.00 74.75 67 ILE A C 1
ATOM 504 O O . ILE A 1 67 ? 9.459 -8.228 -15.621 1.00 74.75 67 ILE A O 1
ATOM 508 N N . ASP A 1 68 ? 8.975 -9.637 -13.938 1.00 64.12 68 ASP A N 1
ATOM 509 C CA . ASP A 1 68 ? 10.336 -10.160 -13.727 1.00 64.12 68 ASP A CA 1
ATOM 510 C C . ASP A 1 68 ? 10.531 -11.581 -14.309 1.00 64.12 68 ASP A C 1
ATOM 512 O O . ASP A 1 68 ? 9.592 -12.367 -14.395 1.00 64.12 68 ASP A O 1
ATOM 516 N N . LYS A 1 69 ? 11.751 -11.913 -14.756 1.00 53.91 69 LYS A N 1
ATOM 517 C CA . LYS A 1 69 ? 12.098 -13.161 -15.474 1.00 53.91 69 LYS A CA 1
ATOM 518 C C . LYS A 1 69 ? 12.776 -14.235 -14.612 1.00 53.91 69 LYS A C 1
ATOM 520 O O . LYS A 1 69 ? 13.129 -15.288 -15.138 1.00 53.91 69 LYS A O 1
ATOM 525 N N . HIS A 1 70 ? 12.982 -14.013 -13.319 1.00 45.50 70 HIS A N 1
ATOM 526 C CA . HIS A 1 70 ? 13.725 -14.951 -12.470 1.00 45.50 70 HIS A CA 1
ATOM 527 C C . HIS A 1 70 ? 12.825 -15.977 -11.766 1.00 45.50 70 HIS A C 1
ATOM 529 O O . HIS A 1 70 ? 12.764 -16.026 -10.542 1.00 45.50 70 HIS A O 1
ATOM 535 N N . GLY A 1 71 ? 12.148 -16.815 -12.553 1.00 40.94 71 GLY A N 1
ATOM 536 C CA . GLY A 1 71 ? 11.342 -17.929 -12.055 1.00 40.94 71 GLY A CA 1
ATOM 537 C C . GLY A 1 71 ? 11.031 -18.939 -13.154 1.00 40.94 71 GLY A C 1
ATOM 538 O O . GLY A 1 71 ? 9.949 -18.889 -13.713 1.00 40.94 71 GLY A O 1
ATOM 539 N N . GLU A 1 72 ? 12.019 -19.794 -13.432 1.00 38.38 72 GLU A N 1
ATOM 540 C CA . GLU A 1 72 ? 11.917 -21.167 -13.962 1.00 38.38 72 GLU A CA 1
ATOM 541 C C . GLU A 1 72 ? 11.237 -21.424 -15.328 1.00 38.38 72 GLU A C 1
ATOM 543 O O . GLU A 1 72 ? 10.252 -20.824 -15.745 1.00 38.38 72 GLU A O 1
ATOM 548 N N . GLU A 1 73 ? 11.853 -22.350 -16.061 1.00 46.06 73 GLU A N 1
ATOM 549 C CA . GLU A 1 73 ? 11.383 -22.920 -17.319 1.00 46.06 73 GLU A CA 1
ATOM 550 C C . GLU A 1 73 ? 10.097 -23.752 -17.107 1.00 46.06 73 GLU A C 1
ATOM 552 O O . GLU A 1 73 ? 9.920 -24.378 -16.068 1.00 46.06 73 GLU A O 1
ATOM 557 N N . GLU A 1 74 ? 9.251 -23.792 -18.143 1.00 44.00 74 GLU A N 1
ATOM 558 C CA . GLU A 1 74 ? 8.111 -24.706 -18.358 1.00 44.00 74 GLU A CA 1
ATOM 559 C C . GLU A 1 74 ? 6.840 -24.549 -17.492 1.00 44.00 74 GLU A C 1
ATOM 561 O O . GLU A 1 74 ? 6.658 -25.155 -16.442 1.00 44.00 74 GLU A O 1
ATOM 566 N N . SER A 1 75 ? 5.839 -23.869 -18.062 1.00 35.97 75 SER A N 1
ATOM 567 C CA . SER A 1 75 ? 4.512 -24.481 -18.240 1.00 35.97 75 SER A CA 1
ATOM 568 C C . SER A 1 75 ? 3.782 -23.824 -19.415 1.00 35.97 75 SER A C 1
ATOM 570 O O . SER A 1 75 ? 3.281 -22.704 -19.349 1.00 35.97 75 SER A O 1
ATOM 572 N N . GLU A 1 76 ? 3.759 -24.545 -20.532 1.00 47.03 76 GLU A N 1
ATOM 573 C CA . GLU A 1 76 ? 2.616 -24.517 -21.438 1.00 47.03 76 GLU A CA 1
ATOM 574 C C . GLU A 1 76 ? 1.423 -25.090 -20.661 1.00 47.03 76 GLU A C 1
ATOM 576 O O . GLU A 1 76 ? 1.540 -26.199 -20.151 1.00 47.03 76 GLU A O 1
ATOM 581 N N . GLU A 1 77 ? 0.319 -24.346 -20.540 1.00 37.59 77 GLU A N 1
ATOM 582 C CA . GLU A 1 77 ? -1.053 -24.862 -20.686 1.00 37.59 77 GLU A CA 1
ATOM 583 C C . GLU A 1 77 ? -2.103 -23.750 -20.464 1.00 37.59 77 GLU A C 1
ATOM 585 O O . GLU A 1 77 ? -2.353 -23.271 -19.363 1.00 37.59 77 GLU A O 1
ATOM 590 N N . HIS A 1 78 ? -2.683 -23.321 -21.590 1.00 43.66 78 HIS A N 1
ATOM 591 C CA . HIS A 1 78 ? -4.077 -22.934 -21.839 1.00 43.66 78 HIS A CA 1
ATOM 592 C C . HIS A 1 78 ? -5.002 -22.647 -20.638 1.00 43.66 78 HIS A C 1
ATOM 594 O O . HIS A 1 78 ? -5.279 -23.546 -19.861 1.00 43.66 78 HIS A O 1
ATOM 600 N N . HIS A 1 79 ? -5.692 -21.492 -20.657 1.00 37.91 79 HIS A N 1
ATOM 601 C CA . HIS A 1 79 ? -7.167 -21.459 -20.651 1.00 37.91 79 HIS A CA 1
ATOM 602 C C . HIS A 1 79 ? -7.775 -20.078 -20.991 1.00 37.91 79 HIS A C 1
ATOM 604 O O . HIS A 1 79 ? -7.674 -19.118 -20.241 1.00 37.91 79 HIS A O 1
ATOM 610 N N . ASN A 1 80 ? -8.536 -20.110 -22.088 1.00 33.66 80 ASN A N 1
ATOM 611 C CA . ASN A 1 80 ? -9.875 -19.555 -22.300 1.00 33.66 80 ASN A CA 1
ATOM 612 C C . ASN A 1 80 ? -10.111 -18.065 -22.616 1.00 33.66 80 ASN A C 1
ATOM 614 O O . ASN A 1 80 ? -9.674 -17.138 -21.945 1.00 33.66 80 ASN A O 1
ATOM 618 N N . GLU A 1 81 ? -10.911 -17.898 -23.667 1.00 44.75 81 GLU A N 1
ATOM 619 C CA . GLU A 1 81 ? -11.339 -16.663 -24.305 1.00 44.75 81 GLU A CA 1
ATOM 620 C C . GLU A 1 81 ? -12.258 -15.799 -23.424 1.00 44.75 81 GLU A C 1
ATOM 622 O O . GLU A 1 81 ? -13.225 -16.270 -22.823 1.00 44.75 81 GLU A O 1
ATOM 627 N N . SER A 1 82 ? -12.033 -14.486 -23.463 1.00 33.72 82 SER A N 1
ATOM 628 C CA . SER A 1 82 ? -13.088 -13.467 -23.413 1.00 33.72 82 SER A CA 1
ATOM 629 C C . SER A 1 82 ? -12.580 -12.211 -24.128 1.00 33.72 82 SER A C 1
ATOM 631 O O . SER A 1 82 ? -11.537 -11.685 -23.740 1.00 33.72 82 SER A O 1
ATOM 633 N N . PRO A 1 83 ? -13.265 -11.691 -25.165 1.00 47.00 83 PRO A N 1
ATOM 634 C CA . PRO A 1 83 ? -12.872 -10.446 -25.801 1.00 47.00 83 PRO A CA 1
ATOM 635 C C . PRO A 1 83 ? -13.475 -9.293 -24.997 1.00 47.00 83 PRO A C 1
ATOM 637 O O . PRO A 1 83 ? -14.460 -8.676 -25.396 1.00 47.00 83 PRO A O 1
ATOM 640 N N . SER A 1 84 ? -12.906 -9.007 -23.830 1.00 36.44 84 SER A N 1
ATOM 641 C CA . SER A 1 84 ? -13.111 -7.719 -23.177 1.00 36.44 84 SER A CA 1
ATOM 642 C C . SER A 1 84 ? -11.915 -6.844 -23.507 1.00 36.44 84 SER A C 1
ATOM 644 O O . SER A 1 84 ? -10.777 -7.193 -23.207 1.00 36.44 84 SER A O 1
ATOM 646 N N . HIS A 1 85 ? -12.171 -5.706 -24.144 1.00 44.22 85 HIS A N 1
ATOM 647 C CA . HIS A 1 85 ? -11.207 -4.625 -24.280 1.00 44.22 85 HIS A CA 1
ATOM 648 C C . HIS A 1 85 ? -10.712 -4.189 -22.893 1.00 44.22 85 HIS A C 1
ATOM 650 O O . HIS A 1 85 ? -11.285 -3.301 -22.268 1.00 44.22 85 HIS A O 1
ATOM 656 N N . SER A 1 86 ? -9.647 -4.809 -22.409 1.00 40.91 86 SER A N 1
ATOM 657 C CA . SER A 1 86 ? -8.863 -4.329 -21.283 1.00 40.91 86 SER A CA 1
ATOM 658 C C . SER A 1 86 ? -7.418 -4.404 -21.722 1.00 40.91 86 SER A C 1
ATOM 660 O O . SER A 1 86 ? -6.892 -5.476 -22.015 1.00 40.91 86 SER A O 1
ATOM 662 N N . SER A 1 87 ? -6.807 -3.239 -21.851 1.00 46.62 87 SER A N 1
ATOM 663 C CA . SER A 1 87 ? -5.371 -3.092 -21.975 1.00 46.62 87 SER A CA 1
ATOM 664 C C . SER A 1 87 ? -4.669 -4.077 -21.036 1.00 46.62 87 SER A C 1
ATOM 666 O O . SER A 1 87 ? -4.917 -4.085 -19.833 1.00 46.62 87 SER A O 1
ATOM 668 N N . SER A 1 88 ? -3.841 -4.947 -21.616 1.00 56.31 88 SER A N 1
ATOM 669 C CA . SER A 1 88 ? -3.058 -5.986 -20.937 1.00 56.31 88 SER A CA 1
ATOM 670 C C . SER A 1 88 ? -1.957 -5.352 -20.072 1.00 56.31 88 SER A C 1
ATOM 672 O O . SER A 1 88 ? -0.764 -5.564 -20.303 1.00 56.31 88 SER A O 1
ATOM 674 N N . HIS A 1 89 ? -2.332 -4.505 -19.115 1.00 63.34 89 HIS A N 1
ATOM 675 C CA . HIS A 1 89 ? -1.400 -3.946 -18.153 1.00 63.34 89 HIS A CA 1
ATOM 676 C C . HIS A 1 89 ? -0.964 -5.067 -17.219 1.00 63.34 89 HIS A C 1
ATOM 678 O O . HIS A 1 89 ? -1.785 -5.775 -16.646 1.00 63.34 89 HIS A O 1
ATOM 684 N N . ARG A 1 90 ? 0.349 -5.232 -17.083 1.00 85.62 90 ARG A N 1
ATOM 685 C CA . ARG A 1 90 ? 0.925 -6.133 -16.087 1.00 85.62 90 ARG A CA 1
ATOM 686 C C . ARG A 1 90 ? 0.560 -5.617 -14.705 1.00 85.62 90 ARG A C 1
ATOM 688 O O . ARG A 1 90 ? 0.676 -4.417 -14.456 1.00 85.62 90 ARG A O 1
ATOM 695 N N . GLU A 1 91 ? 0.140 -6.511 -13.827 1.00 89.12 91 GLU A N 1
ATOM 696 C CA . GLU A 1 91 ? -0.264 -6.176 -12.466 1.00 89.12 91 GLU A CA 1
ATOM 697 C C . GLU A 1 91 ? 0.791 -6.650 -11.472 1.00 89.12 91 GLU A C 1
ATOM 699 O O . GLU A 1 91 ? 1.353 -7.733 -11.614 1.00 89.12 91 GLU A O 1
ATOM 704 N N . ILE A 1 92 ? 1.053 -5.831 -10.462 1.00 93.94 92 ILE A N 1
ATOM 705 C CA . ILE A 1 92 ? 1.827 -6.196 -9.280 1.00 93.94 92 ILE A CA 1
ATOM 706 C C . ILE A 1 92 ? 0.832 -6.416 -8.151 1.00 93.94 92 ILE A C 1
ATOM 708 O O . ILE A 1 92 ? -0.062 -5.586 -7.935 1.00 93.94 92 ILE A O 1
ATOM 712 N N . THR A 1 93 ? 1.023 -7.503 -7.407 1.00 96.69 93 THR A N 1
ATOM 713 C CA . THR A 1 93 ? 0.251 -7.760 -6.192 1.00 96.69 93 THR A CA 1
ATOM 714 C C . THR A 1 93 ? 1.156 -7.766 -4.971 1.00 96.69 93 THR A C 1
ATOM 716 O O . THR A 1 93 ? 2.312 -8.183 -5.031 1.00 96.69 93 THR A O 1
ATOM 719 N N . ALA A 1 94 ? 0.642 -7.267 -3.852 1.00 98.19 94 ALA A N 1
ATOM 720 C CA . ALA A 1 94 ? 1.304 -7.387 -2.563 1.00 98.19 94 ALA A CA 1
ATOM 721 C C . ALA A 1 94 ? 0.276 -7.689 -1.475 1.00 98.19 94 ALA A C 1
ATOM 723 O O . ALA A 1 94 ? -0.814 -7.116 -1.446 1.00 98.19 94 ALA A O 1
ATOM 724 N N . GLN A 1 95 ? 0.629 -8.594 -0.576 1.00 98.62 95 GLN A N 1
ATOM 725 C CA . GLN A 1 95 ? -0.171 -8.994 0.569 1.00 98.62 95 GLN A CA 1
ATOM 726 C C . GLN A 1 95 ? 0.629 -8.749 1.838 1.00 98.62 95 GLN A C 1
ATOM 728 O O . GLN A 1 95 ? 1.819 -9.056 1.900 1.00 98.62 95 GLN A O 1
ATOM 733 N N . TYR A 1 96 ? -0.040 -8.230 2.859 1.00 98.81 96 TYR A N 1
ATOM 734 C CA . TYR A 1 96 ? 0.545 -7.934 4.155 1.00 98.81 96 TYR A CA 1
ATOM 735 C C . TYR A 1 96 ? -0.343 -8.492 5.248 1.00 98.81 96 TYR A C 1
ATOM 737 O O . TYR A 1 96 ? -1.563 -8.319 5.206 1.00 98.81 96 TYR A O 1
ATOM 745 N N . ARG A 1 97 ? 0.286 -9.096 6.250 1.00 98.75 97 ARG A N 1
ATOM 746 C CA . ARG A 1 97 ? -0.367 -9.529 7.477 1.00 98.75 97 ARG A CA 1
ATOM 747 C C . ARG A 1 97 ? 0.257 -8.808 8.651 1.00 98.75 97 ARG A C 1
ATOM 749 O O . ARG A 1 97 ? 1.467 -8.900 8.858 1.00 98.75 97 ARG A O 1
ATOM 756 N N . PHE A 1 98 ? -0.577 -8.147 9.436 1.00 98.69 98 PHE A N 1
ATOM 757 C CA . PHE A 1 98 ? -0.186 -7.493 10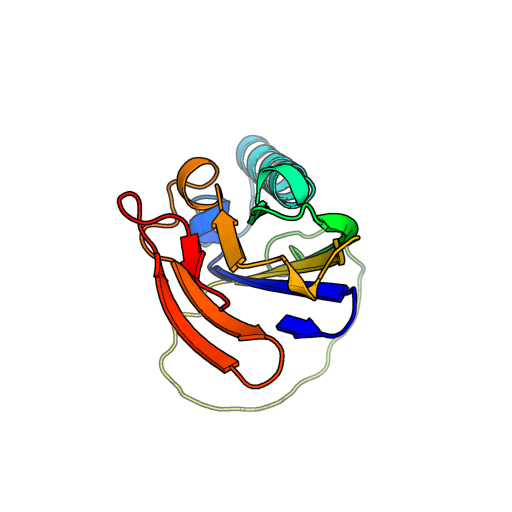.673 1.00 98.69 98 PHE A CA 1
ATOM 758 C C . PHE A 1 98 ? -0.894 -8.126 11.869 1.00 98.69 98 PHE A C 1
ATOM 760 O O . PHE A 1 98 ? -2.025 -8.603 11.756 1.00 98.69 98 PHE A O 1
ATOM 767 N N . THR A 1 99 ? -0.238 -8.056 13.023 1.00 98.38 99 THR A N 1
ATOM 768 C CA . THR A 1 99 ? -0.802 -8.409 14.326 1.00 98.38 99 THR A CA 1
ATOM 769 C C . THR A 1 99 ? -0.999 -7.139 15.147 1.00 98.38 99 THR A C 1
ATOM 771 O O . THR A 1 99 ? -0.044 -6.414 15.425 1.00 98.38 99 THR A O 1
ATOM 774 N N . CYS A 1 100 ? -2.236 -6.874 15.550 1.00 96.69 100 CYS A N 1
ATOM 775 C CA . CYS A 1 100 ? -2.634 -5.742 16.379 1.00 96.69 100 CYS A CA 1
ATOM 776 C C . CYS A 1 100 ? -2.740 -6.177 17.845 1.00 96.69 100 CYS A C 1
ATOM 778 O O . CYS A 1 100 ? -3.421 -7.158 18.148 1.00 96.69 100 CYS A O 1
ATOM 780 N N . ALA A 1 101 ? -2.100 -5.442 18.759 1.00 91.94 101 ALA A N 1
ATOM 781 C CA . ALA A 1 101 ? -2.173 -5.740 20.194 1.00 91.94 101 ALA A CA 1
ATOM 782 C C . ALA A 1 101 ? -3.564 -5.433 20.779 1.00 91.94 101 ALA A C 1
ATOM 784 O O . ALA A 1 101 ? -4.096 -6.208 21.5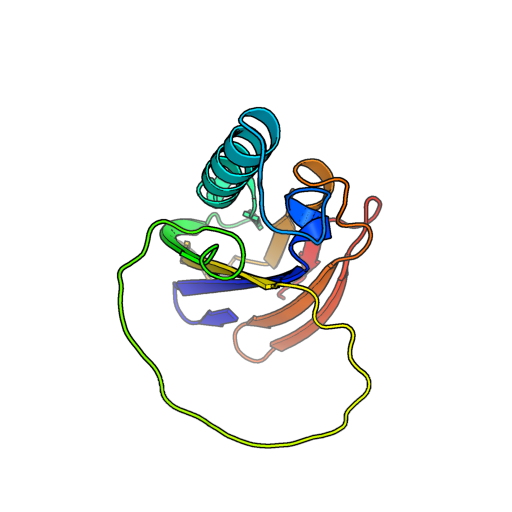69 1.00 91.94 101 ALA A O 1
ATOM 785 N N . GLU A 1 102 ? -4.163 -4.325 20.341 1.00 94.56 102 GLU A N 1
ATOM 786 C CA . GLU A 1 102 ? -5.464 -3.828 20.801 1.00 94.56 102 GLU A CA 1
ATOM 787 C C . GLU A 1 102 ? -6.385 -3.600 19.589 1.00 94.56 102 GLU A C 1
ATOM 789 O O . GLU A 1 102 ? -6.648 -2.463 19.191 1.00 94.56 102 GLU A O 1
ATOM 794 N N . PRO A 1 103 ? -6.859 -4.674 18.931 1.00 93.44 103 PRO A N 1
ATOM 795 C CA . PRO A 1 103 ? -7.586 -4.559 17.667 1.00 93.44 103 PRO A CA 1
ATOM 796 C C . PRO A 1 103 ? -8.906 -3.788 17.778 1.00 93.44 103 PRO A C 1
ATOM 798 O O . PRO A 1 103 ? -9.349 -3.185 16.797 1.00 93.44 103 PRO A O 1
ATOM 801 N N . ASP A 1 104 ? -9.537 -3.777 18.952 1.00 92.81 104 ASP A N 1
ATOM 802 C CA . ASP A 1 104 ? -10.769 -3.021 19.202 1.00 92.81 104 ASP A CA 1
ATOM 803 C C . ASP A 1 104 ? -10.535 -1.510 19.286 1.00 92.81 104 ASP A C 1
ATOM 805 O O . ASP A 1 104 ? -11.438 -0.729 18.971 1.00 92.81 104 ASP A O 1
ATOM 809 N N . GLU A 1 105 ? -9.306 -1.094 19.599 1.00 95.62 105 GLU A N 1
ATOM 810 C CA . GLU A 1 105 ? -8.927 0.314 19.630 1.00 95.62 105 GLU A CA 1
ATOM 811 C C . GLU A 1 105 ? -8.447 0.844 18.282 1.00 95.62 105 GLU A C 1
ATOM 813 O O . GLU A 1 105 ? -8.367 2.054 18.116 1.00 95.62 105 GLU A O 1
ATOM 818 N N . VAL A 1 106 ? -8.214 -0.002 17.274 1.00 96.44 106 VAL A N 1
ATOM 819 C CA . VAL A 1 106 ? -7.886 0.463 15.916 1.00 96.44 106 VAL A CA 1
ATOM 820 C C . VAL A 1 106 ? -9.075 1.233 15.318 1.00 96.44 106 VAL A C 1
ATOM 822 O O . VAL A 1 106 ? -10.154 0.672 15.085 1.00 96.44 106 VAL A O 1
ATOM 825 N N . ARG A 1 107 ? -8.887 2.529 15.036 1.00 96.12 107 ARG A N 1
ATOM 826 C CA . ARG A 1 107 ? -9.916 3.421 14.466 1.00 96.12 107 ARG A CA 1
ATOM 827 C C . ARG A 1 107 ? -9.633 3.824 13.034 1.00 96.12 107 ARG A C 1
ATOM 829 O O . ARG A 1 107 ? -10.578 3.998 12.269 1.00 96.12 107 ARG A O 1
ATOM 836 N N . ALA A 1 108 ? -8.368 3.959 12.663 1.00 97.00 108 ALA A N 1
ATOM 837 C CA . ALA A 1 108 ? -7.974 4.420 11.341 1.00 97.00 108 ALA A CA 1
ATOM 838 C C . ALA A 1 108 ? -6.806 3.607 10.781 1.00 97.00 108 ALA A C 1
ATOM 840 O O . ALA A 1 108 ? -6.028 3.019 11.532 1.00 97.00 108 ALA A O 1
ATOM 841 N N . LEU A 1 109 ? -6.706 3.607 9.453 1.00 97.94 109 LEU A N 1
ATOM 842 C CA . LEU A 1 109 ? -5.555 3.124 8.698 1.00 97.94 109 LEU A CA 1
ATOM 843 C C . LEU A 1 109 ? -5.097 4.247 7.768 1.00 97.94 109 LEU A C 1
ATOM 845 O O . LEU A 1 109 ? -5.886 4.719 6.945 1.00 97.94 109 LEU A O 1
ATOM 849 N N . SER A 1 110 ? -3.839 4.653 7.878 1.00 98.00 110 SER A N 1
ATOM 850 C CA . SER A 1 110 ? -3.185 5.573 6.950 1.00 98.00 110 SER A CA 1
ATOM 851 C C . SER A 1 110 ? -2.160 4.830 6.093 1.00 98.00 110 SER A C 1
ATOM 853 O O . SER A 1 110 ? -1.687 3.746 6.446 1.00 98.00 110 SER A O 1
ATOM 855 N N . THR A 1 111 ? -1.842 5.394 4.928 1.00 98.25 111 THR A N 1
ATOM 856 C CA . THR A 1 111 ? -0.841 4.837 4.022 1.00 98.25 111 THR A CA 1
ATOM 857 C C . THR A 1 111 ? 0.060 5.896 3.406 1.00 98.25 111 THR A C 1
ATOM 859 O O . THR A 1 111 ? -0.374 7.002 3.082 1.00 98.25 111 THR A O 1
ATOM 862 N N . THR A 1 112 ? 1.325 5.531 3.194 1.00 97.75 112 THR A N 1
ATOM 863 C CA . THR A 1 112 ? 2.327 6.361 2.507 1.00 97.75 112 THR A CA 1
ATOM 864 C C . THR A 1 112 ? 2.548 5.948 1.047 1.00 97.75 112 THR A C 1
ATOM 866 O O . THR A 1 112 ? 3.411 6.518 0.379 1.00 97.75 112 THR A O 1
ATOM 869 N N . LEU A 1 113 ? 1.750 5.012 0.511 1.00 97.62 113 LEU A N 1
ATOM 870 C CA . LEU A 1 113 ? 1.905 4.465 -0.846 1.00 97.62 113 LEU A CA 1
ATOM 871 C C . LEU A 1 113 ? 2.058 5.543 -1.928 1.00 97.62 113 LEU A C 1
ATOM 873 O O . LEU A 1 113 ? 2.974 5.459 -2.734 1.00 97.62 113 LEU A O 1
ATOM 877 N N . MET A 1 114 ? 1.215 6.576 -1.930 1.00 96.31 114 MET A N 1
ATOM 878 C CA . MET A 1 114 ? 1.250 7.634 -2.958 1.00 96.31 114 MET A CA 1
ATOM 879 C C . MET A 1 114 ? 2.479 8.546 -2.826 1.00 96.31 114 MET A C 1
ATOM 881 O O . MET A 1 114 ? 2.960 9.088 -3.817 1.00 96.31 114 MET A O 1
ATOM 885 N N . ALA A 1 115 ? 3.023 8.686 -1.613 1.00 95.50 115 ALA A N 1
ATOM 886 C CA . ALA A 1 115 ? 4.266 9.419 -1.385 1.00 95.50 115 ALA A CA 1
ATOM 887 C C . ALA A 1 115 ? 5.491 8.609 -1.851 1.00 95.50 115 ALA A C 1
ATOM 889 O O . ALA A 1 115 ? 6.424 9.172 -2.418 1.00 95.50 115 ALA A O 1
ATOM 890 N N . GLN A 1 116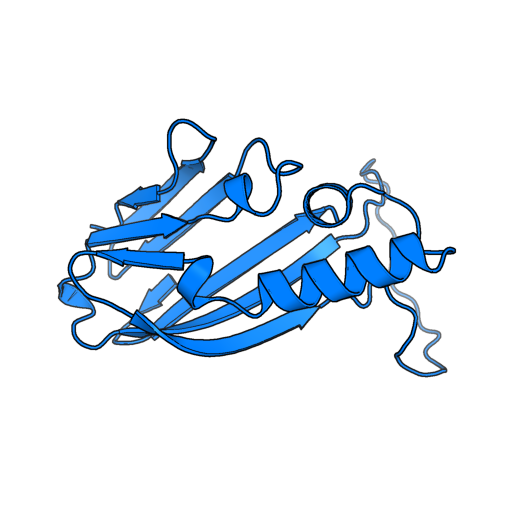 ? 5.476 7.288 -1.642 1.00 96.12 116 GLN A N 1
ATOM 891 C CA . GLN A 1 116 ? 6.545 6.371 -2.062 1.00 96.12 116 GLN A CA 1
ATOM 892 C C . GLN A 1 116 ? 6.496 6.047 -3.564 1.00 96.12 116 GLN A C 1
ATOM 894 O O . GLN A 1 116 ? 7.536 5.809 -4.185 1.00 96.12 116 GLN A O 1
ATOM 899 N N . PHE A 1 117 ? 5.298 6.061 -4.151 1.00 96.81 117 PHE A N 1
ATOM 900 C CA . PHE A 1 117 ? 5.022 5.745 -5.550 1.00 96.81 117 PHE A CA 1
ATOM 901 C C . PHE A 1 117 ? 4.159 6.848 -6.188 1.00 96.81 117 PHE A C 1
ATOM 903 O O . PHE A 1 117 ? 2.936 6.715 -6.264 1.00 96.81 117 PHE A O 1
ATOM 910 N N . PRO A 1 118 ? 4.780 7.924 -6.711 1.00 94.75 118 PRO A N 1
ATOM 911 C CA . PRO A 1 118 ? 4.061 9.058 -7.304 1.00 94.75 118 PRO A CA 1
ATOM 912 C C . PRO A 1 118 ? 3.223 8.717 -8.548 1.00 94.75 118 PRO A C 1
ATOM 914 O O . PRO A 1 118 ? 2.412 9.531 -8.990 1.00 94.75 118 PRO A O 1
ATOM 917 N N . GLY A 1 119 ? 3.415 7.526 -9.131 1.00 95.94 119 GLY A N 1
ATOM 918 C CA . GLY A 1 119 ? 2.550 7.001 -10.187 1.00 95.94 119 GLY A CA 1
ATOM 919 C C . GLY A 1 119 ? 1.125 6.710 -9.700 1.00 95.94 119 GLY A C 1
ATOM 920 O O . GLY A 1 119 ? 0.182 6.778 -10.488 1.00 95.94 119 GLY A O 1
ATOM 921 N N . ILE A 1 120 ? 0.934 6.468 -8.398 1.00 96.94 120 ILE A N 1
ATOM 922 C CA . ILE A 1 120 ? -0.385 6.298 -7.782 1.00 96.94 120 ILE A CA 1
ATOM 923 C C . ILE A 1 120 ? -1.004 7.679 -7.531 1.00 96.94 120 ILE A C 1
ATOM 925 O O . ILE A 1 120 ? -0.691 8.350 -6.551 1.00 96.94 120 ILE A O 1
ATOM 929 N N . ARG A 1 121 ? -1.927 8.103 -8.401 1.00 95.50 121 ARG A N 1
ATOM 930 C CA . ARG A 1 121 ? -2.690 9.357 -8.206 1.00 95.50 121 ARG A CA 1
ATOM 931 C C . ARG A 1 121 ? -3.923 9.182 -7.328 1.00 95.50 121 ARG A C 1
ATOM 933 O O . ARG A 1 121 ? -4.305 10.099 -6.607 1.00 95.50 121 ARG A O 1
ATOM 940 N N . HIS A 1 122 ? -4.547 8.013 -7.430 1.00 96.69 122 HIS A N 1
ATOM 941 C CA . HIS A 1 122 ? -5.734 7.641 -6.678 1.00 96.69 122 HIS A CA 1
ATOM 942 C C . HIS A 1 122 ? -5.583 6.207 -6.193 1.00 96.69 122 HIS A C 1
ATOM 944 O O . HIS A 1 122 ? -5.153 5.342 -6.956 1.00 96.69 122 HIS A O 1
ATOM 950 N N . LEU A 1 123 ? -5.982 5.954 -4.951 1.00 97.81 123 LEU A N 1
ATOM 951 C CA . LEU A 1 123 ? -6.028 4.615 -4.382 1.00 97.81 123 LEU A CA 1
ATOM 952 C C . LEU A 1 123 ? -7.459 4.312 -3.946 1.00 97.81 123 LEU A C 1
ATOM 954 O O . LEU A 1 123 ? -8.012 4.970 -3.067 1.00 97.81 123 LEU A O 1
ATOM 958 N N . GLN A 1 124 ? -8.070 3.319 -4.579 1.00 98.12 124 GLN A N 1
ATOM 959 C CA . GLN A 1 124 ? -9.373 2.821 -4.162 1.00 98.12 124 GLN A CA 1
ATOM 960 C C . GLN A 1 124 ? -9.170 1.852 -3.002 1.00 98.12 124 GLN A C 1
ATOM 962 O O . GLN A 1 124 ? -8.498 0.834 -3.142 1.00 98.12 124 GLN A O 1
ATOM 967 N N . VAL A 1 125 ? -9.745 2.183 -1.853 1.00 98.19 125 VAL A N 1
ATOM 968 C CA . VAL A 1 125 ? -9.632 1.392 -0.630 1.00 98.19 125 VAL A CA 1
ATOM 969 C C . VAL A 1 125 ? -11.003 0.867 -0.264 1.00 98.19 125 VAL A C 1
ATOM 971 O O . VAL A 1 125 ? -11.979 1.617 -0.234 1.00 98.19 125 VAL A O 1
ATOM 974 N N . GLN A 1 126 ? -11.060 -0.420 0.050 1.00 98.31 126 GLN A N 1
ATOM 975 C CA . GLN A 1 126 ? -12.226 -1.082 0.613 1.00 98.31 126 GLN A CA 1
ATOM 976 C C . GLN A 1 126 ? -11.797 -1.798 1.887 1.00 98.31 126 GLN A C 1
ATOM 978 O O . GLN A 1 126 ? -10.685 -2.323 1.970 1.00 98.31 126 GLN A O 1
ATOM 983 N N . TRP A 1 127 ? -12.661 -1.810 2.896 1.00 98.06 127 TRP A N 1
ATOM 984 C CA . TRP A 1 127 ? -12.344 -2.451 4.165 1.00 98.06 127 TRP A CA 1
ATOM 985 C C . TRP A 1 127 ? -13.562 -3.108 4.794 1.00 98.06 127 TRP A C 1
ATOM 987 O O . TRP A 1 127 ? -14.703 -2.720 4.551 1.00 98.06 127 TRP A O 1
ATOM 997 N N . ILE A 1 128 ? -13.265 -4.081 5.651 1.00 96.81 128 ILE A N 1
ATOM 998 C CA . ILE A 1 128 ? -14.185 -4.738 6.573 1.00 96.81 128 ILE A CA 1
ATOM 999 C C . ILE A 1 128 ? -13.472 -4.781 7.929 1.00 96.81 128 ILE A C 1
ATOM 1001 O O . ILE A 1 128 ? -12.283 -5.116 7.984 1.00 96.81 128 ILE A O 1
ATOM 1005 N N . SER A 1 129 ? -14.173 -4.386 8.990 1.00 95.12 129 SER A N 1
ATOM 1006 C CA . SER A 1 129 ? -13.698 -4.361 10.376 1.00 95.12 129 SER A CA 1
ATOM 1007 C C . SER A 1 129 ? -14.868 -4.649 11.317 1.00 95.12 129 SER A C 1
ATOM 1009 O O . SER A 1 129 ? -15.793 -3.839 11.448 1.00 95.12 129 SER A O 1
ATOM 1011 N N . GLY A 1 130 ? -14.864 -5.829 11.943 1.00 89.50 130 GLY A N 1
ATOM 1012 C CA . GLY A 1 130 ? -16.010 -6.324 12.711 1.00 89.50 130 GLY A CA 1
ATOM 1013 C C . GLY A 1 130 ? -17.302 -6.302 11.881 1.00 89.50 130 GLY A C 1
ATOM 1014 O O . GLY A 1 130 ? -17.356 -6.851 10.787 1.00 89.50 130 GLY A O 1
ATOM 1015 N N . HIS A 1 131 ? -18.335 -5.613 12.374 1.00 88.50 131 HIS A N 1
ATOM 1016 C CA . HIS A 1 131 ? -19.634 -5.481 11.694 1.00 88.50 131 HIS A CA 1
ATOM 1017 C C . HIS A 1 131 ? -19.722 -4.280 10.736 1.00 88.50 131 HIS A C 1
ATOM 1019 O O . HIS A 1 131 ? -20.820 -3.867 10.360 1.00 88.50 131 HIS A O 1
ATOM 1025 N N . ARG A 1 132 ? -18.591 -3.653 10.393 1.00 92.25 132 ARG A N 1
ATOM 1026 C CA . ARG A 1 132 ? -18.542 -2.470 9.528 1.00 92.25 132 ARG A CA 1
ATOM 1027 C C . ARG A 1 132 ? -17.744 -2.750 8.272 1.00 92.25 132 ARG A C 1
ATOM 1029 O O . ARG A 1 132 ? -16.739 -3.450 8.299 1.00 92.25 132 ARG A O 1
ATOM 1036 N N . GLN A 1 133 ? -18.161 -2.110 7.192 1.00 96.00 133 GLN A N 1
ATOM 1037 C CA . GLN A 1 133 ? -17.452 -2.098 5.924 1.00 96.00 133 GLN A CA 1
ATOM 1038 C C . GLN A 1 133 ? -17.556 -0.718 5.290 1.00 96.00 133 GLN A C 1
ATOM 1040 O O . GLN A 1 133 ? -18.454 0.062 5.621 1.00 96.00 133 GLN A O 1
ATOM 1045 N N . GLY A 1 134 ? -16.654 -0.419 4.370 1.00 97.12 134 GLY A N 1
ATOM 1046 C CA . GLY A 1 134 ? -16.687 0.841 3.650 1.00 97.12 134 GLY A CA 1
ATOM 1047 C C . GLY A 1 134 ? -15.772 0.845 2.442 1.00 97.12 134 GLY A C 1
ATOM 1048 O O . GLY A 1 134 ? -15.003 -0.090 2.210 1.00 97.12 134 GLY A O 1
ATOM 1049 N N . ALA A 1 135 ? -15.889 1.921 1.673 1.00 97.81 135 ALA A N 1
ATOM 1050 C CA . ALA A 1 135 ? -15.031 2.204 0.541 1.00 97.81 135 ALA A CA 1
ATOM 1051 C C . ALA A 1 135 ? -14.706 3.700 0.491 1.00 97.81 135 ALA A C 1
ATOM 1053 O O . ALA A 1 135 ? -15.519 4.544 0.878 1.00 97.81 135 ALA A O 1
ATOM 1054 N N . ALA A 1 136 ? -13.511 4.031 0.019 1.00 97.69 136 ALA A N 1
ATOM 1055 C CA . ALA A 1 136 ? -13.040 5.397 -0.127 1.00 97.69 136 ALA A CA 1
ATOM 1056 C C . ALA A 1 136 ? -11.990 5.486 -1.237 1.00 97.69 136 ALA A C 1
ATOM 1058 O O . ALA A 1 136 ? -11.219 4.555 -1.446 1.00 97.69 136 ALA A O 1
ATOM 1059 N N . THR A 1 137 ? -11.920 6.636 -1.904 1.00 98.19 137 THR A N 1
ATOM 1060 C CA . THR A 1 137 ? -10.793 6.979 -2.781 1.00 98.19 137 THR A CA 1
ATOM 1061 C C . THR A 1 137 ? -9.821 7.875 -2.028 1.00 98.19 137 THR A C 1
ATOM 1063 O O . THR A 1 137 ? -10.203 8.953 -1.569 1.00 98.19 137 THR A O 1
ATOM 1066 N N . LEU A 1 138 ? -8.586 7.422 -1.879 1.00 97.88 138 LEU A N 1
ATOM 1067 C CA . LEU A 1 138 ? -7.478 8.189 -1.328 1.00 97.88 138 LEU A CA 1
ATOM 1068 C C . LEU A 1 138 ? -6.719 8.901 -2.451 1.00 97.88 138 LEU A C 1
ATOM 1070 O O . LEU A 1 138 ? -6.711 8.445 -3.597 1.00 97.88 138 LEU A O 1
ATOM 1074 N N . ASP A 1 139 ? -6.103 10.020 -2.101 1.00 95.81 139 ASP A N 1
ATOM 1075 C CA . ASP A 1 139 ? -5.243 10.839 -2.954 1.00 95.81 139 ASP A CA 1
ATOM 1076 C C . ASP A 1 139 ? -4.233 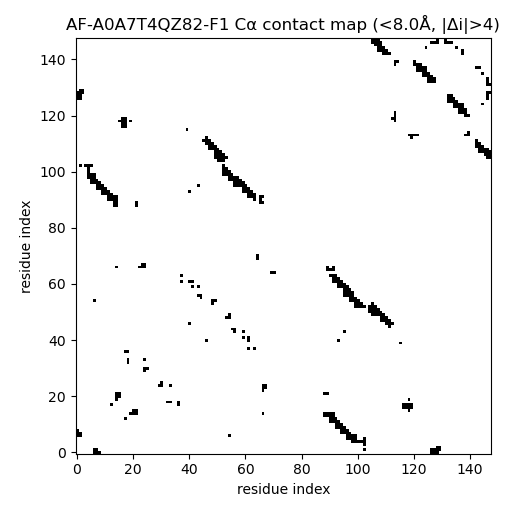11.600 -2.070 1.00 95.81 139 ASP A C 1
ATOM 1078 O O . ASP A 1 139 ? -4.165 11.394 -0.855 1.00 95.81 139 ASP A O 1
ATOM 1082 N N . ASN A 1 140 ? -3.449 12.506 -2.656 1.00 91.19 140 ASN A N 1
ATOM 1083 C CA . ASN A 1 140 ? -2.453 13.283 -1.909 1.00 91.19 140 ASN A CA 1
ATOM 1084 C C . ASN A 1 140 ? -3.048 14.195 -0.814 1.00 91.19 140 ASN A C 1
ATOM 1086 O O . ASN A 1 140 ? -2.315 14.620 0.075 1.00 91.19 140 ASN A O 1
ATOM 1090 N N . GLY A 1 141 ? -4.345 14.515 -0.866 1.00 93.06 141 GLY A N 1
ATOM 1091 C CA . GLY A 1 141 ? -5.053 15.284 0.162 1.00 93.06 141 GLY A CA 1
ATOM 1092 C C . GLY A 1 141 ? -5.700 14.415 1.244 1.00 93.06 141 GLY A C 1
ATOM 1093 O O . GLY A 1 141 ? -5.983 14.912 2.335 1.00 93.06 141 GLY A O 1
ATOM 1094 N N . ARG A 1 142 ? -5.925 13.122 0.973 1.00 95.75 142 ARG A N 1
ATOM 1095 C CA . ARG A 1 142 ? -6.502 12.165 1.924 1.00 95.75 142 ARG A CA 1
ATOM 1096 C C . ARG A 1 142 ? -5.787 10.821 1.850 1.00 95.75 142 ARG A C 1
ATOM 1098 O O . ARG A 1 142 ? -6.047 10.030 0.952 1.00 95.75 142 ARG A O 1
ATOM 1105 N N . THR A 1 143 ? -4.975 10.525 2.860 1.00 96.69 143 THR A N 1
ATOM 1106 C CA . THR A 1 143 ? -4.068 9.364 2.887 1.00 96.69 143 THR A CA 1
ATOM 1107 C C . THR A 1 143 ? -4.520 8.228 3.808 1.00 96.69 143 THR A C 1
ATOM 1109 O O . THR A 1 143 ? -3.744 7.317 4.085 1.00 96.69 143 THR A O 1
ATOM 1112 N N . GLY A 1 144 ? -5.766 8.239 4.290 1.00 97.06 144 GLY A N 1
ATOM 1113 C CA . GLY A 1 144 ? -6.261 7.199 5.189 1.00 97.06 144 GLY A CA 1
ATOM 1114 C C . GLY A 1 144 ? -7.776 7.050 5.226 1.00 97.06 144 GLY A C 1
ATOM 1115 O O . GLY A 1 144 ? -8.526 7.871 4.688 1.00 97.06 144 GLY A O 1
ATOM 1116 N N . VAL A 1 145 ? -8.217 5.976 5.876 1.00 97.38 145 VAL A N 1
ATOM 1117 C CA . VAL A 1 145 ? -9.624 5.602 6.055 1.00 97.38 145 VAL A CA 1
ATOM 1118 C C . VAL A 1 145 ? -9.958 5.403 7.528 1.00 97.38 145 VAL A C 1
ATOM 1120 O O . VAL A 1 145 ? -9.110 5.022 8.333 1.00 97.38 145 VAL A O 1
ATOM 1123 N N . ILE A 1 146 ? -11.228 5.629 7.858 1.00 96.56 146 ILE A N 1
ATOM 1124 C CA . ILE A 1 146 ? -11.784 5.378 9.185 1.00 96.56 146 ILE A CA 1
ATOM 1125 C C . ILE A 1 146 ? -12.438 3.996 9.187 1.00 96.56 146 ILE A C 1
ATOM 1127 O O . ILE A 1 146 ? -13.373 3.734 8.431 1.00 96.56 146 ILE A O 1
ATOM 1131 N N . LEU A 1 147 ? -11.939 3.112 10.043 1.00 92.94 147 LEU A N 1
ATOM 1132 C CA . LEU A 1 147 ? -12.382 1.727 10.168 1.00 92.94 147 LEU A CA 1
ATOM 1133 C C . LEU A 1 147 ? -13.567 1.577 11.138 1.00 92.94 147 LEU A C 1
ATOM 1135 O O . LEU A 1 147 ? -14.340 0.627 10.998 1.00 92.94 147 LEU A O 1
ATOM 1139 N N . ARG A 1 148 ? -13.738 2.513 12.085 1.00 84.00 148 ARG A N 1
ATOM 1140 C CA . ARG A 1 148 ? -14.806 2.539 13.101 1.00 84.00 148 ARG A CA 1
ATOM 1141 C C . ARG A 1 148 ? -15.267 3.957 13.415 1.00 84.00 148 ARG A C 1
ATOM 1143 O O . ARG A 1 148 ? -14.446 4.879 13.328 1.00 84.00 148 ARG A O 1
#

Sequence (148 aa):
MLEGSQLDIALLSPAANLVGFEHRPETDDQLAIVALTHRRLSEGEVLFQTEPASCHLAGHSIDLSTIDKHGEEESEEHHNESPSHSSSHREITAQYRFTCAEPDEVRALSTTLMAQFPGIRHLQVQWISGHRQGAATLDNGRTGVILR

Mean predicted aligned error: 7.22 Å